Protein AF-A0A382EV15-F1 (afdb_monomer)

Solvent-accessible surface area (backbone atoms only — not comparable to full-atom values): 8169 Å² total; per-residue (Å²): 120,74,76,64,69,73,71,72,70,53,53,26,36,39,39,43,53,90,65,36,33,35,41,38,46,53,59,98,82,66,60,70,71,61,66,66,46,54,58,53,48,48,69,71,50,51,65,43,80,48,70,59,97,83,70,31,38,38,35,17,32,86,84,71,45,72,44,32,38,37,31,64,58,50,54,44,101,83,64,43,75,36,65,73,49,52,59,51,43,59,76,75,42,58,65,71,57,49,51,46,51,49,54,42,53,44,50,48,54,58,53,57,69,72,44,73,101,73,72,93,67,71,72,48,77,46,74,30,45,97,86,34,53,95,83,80,125

Mean predicted aligned error: 9.44 Å

Radius of gyration: 15.2 Å; Cα contacts (8 Å, |Δi|>4): 187; chains: 1; bounding box: 41×36×38 Å

pLDDT: mean 75.16, std 18.91, range [27.05, 96.06]

Structure (mmCIF, N/CA/C/O backbone):
data_AF-A0A382EV15-F1
#
_entry.id   AF-A0A382EV15-F1
#
loop_
_atom_site.group_PDB
_atom_site.id
_atom_site.type_symbol
_atom_site.label_atom_id
_atom_site.label_alt_id
_atom_site.label_comp_id
_atom_site.label_asym_id
_atom_site.label_entity_id
_atom_site.label_seq_id
_atom_site.pdbx_PDB_ins_code
_atom_site.Cartn_x
_atom_site.Cartn_y
_atom_site.Cartn_z
_atom_site.occupancy
_atom_site.B_iso_or_equiv
_atom_site.auth_seq_id
_atom_site.auth_comp_id
_atom_site.auth_asym_id
_atom_site.auth_atom_id
_atom_site.pdbx_PDB_model_num
ATOM 1 N N . MET A 1 1 ? -17.594 -11.710 25.366 1.00 41.47 1 MET A N 1
ATOM 2 C CA . MET A 1 1 ? -17.428 -12.295 24.019 1.00 41.47 1 MET A CA 1
ATOM 3 C C . MET A 1 1 ? -16.794 -11.282 23.067 1.00 41.47 1 MET A C 1
ATOM 5 O O . MET A 1 1 ? -15.960 -11.693 22.288 1.00 41.47 1 MET A O 1
ATOM 9 N N . GLU A 1 2 ? -17.044 -9.980 23.246 1.00 41.50 2 GLU A N 1
ATOM 10 C CA . GLU A 1 2 ? -16.408 -8.874 22.494 1.00 41.50 2 GLU A CA 1
ATOM 11 C C . GLU A 1 2 ? -14.883 -8.711 22.711 1.00 41.50 2 GLU A C 1
ATOM 13 O O . GLU A 1 2 ? -14.197 -8.160 21.864 1.00 41.50 2 GLU A O 1
ATOM 18 N N . GLN A 1 3 ? -14.308 -9.225 23.809 1.00 37.25 3 GLN A N 1
ATOM 19 C CA . GLN A 1 3 ? -12.852 -9.141 24.049 1.00 37.25 3 GLN A CA 1
ATOM 20 C C . GLN A 1 3 ? -12.012 -10.113 23.199 1.00 37.25 3 GLN A C 1
ATOM 22 O O . GLN A 1 3 ? -10.802 -9.940 23.124 1.00 37.25 3 GLN A O 1
ATOM 27 N N . MET A 1 4 ? -12.620 -11.133 22.575 1.00 27.05 4 MET A N 1
ATOM 28 C CA . MET A 1 4 ? -11.892 -12.046 21.675 1.00 27.05 4 MET A CA 1
ATOM 29 C C . MET A 1 4 ? -11.834 -11.527 20.230 1.00 27.05 4 MET A C 1
ATOM 31 O O . MET A 1 4 ? -10.884 -11.856 19.534 1.00 27.05 4 MET A O 1
ATOM 35 N N . GLU A 1 5 ? -12.770 -10.668 19.806 1.00 35.12 5 GLU A N 1
ATOM 36 C CA . GLU A 1 5 ? -12.716 -9.996 18.492 1.00 35.12 5 GLU A CA 1
ATOM 37 C C . GLU A 1 5 ? -11.625 -8.913 18.430 1.00 35.12 5 GLU A C 1
ATOM 39 O O . GLU A 1 5 ? -11.096 -8.629 17.362 1.00 35.12 5 GLU A O 1
ATOM 44 N N . GLN A 1 6 ? -11.210 -8.357 19.575 1.00 37.69 6 GLN A N 1
ATOM 45 C CA . GLN A 1 6 ? -10.119 -7.372 19.644 1.00 37.69 6 GLN A CA 1
ATOM 46 C C . GLN A 1 6 ? -8.709 -7.974 19.478 1.00 37.69 6 GLN A C 1
ATOM 48 O O . GLN A 1 6 ? -7.734 -7.231 19.445 1.00 37.69 6 GLN A O 1
ATOM 53 N N . MET A 1 7 ? -8.569 -9.302 19.373 1.00 35.09 7 MET A N 1
ATOM 54 C CA . MET A 1 7 ? -7.268 -9.983 19.249 1.00 35.09 7 MET A CA 1
ATOM 55 C C . MET A 1 7 ? -6.924 -10.455 17.823 1.00 35.09 7 MET A C 1
ATOM 57 O O . MET A 1 7 ? -5.886 -11.085 17.640 1.00 35.09 7 MET A O 1
ATOM 61 N N . GLU A 1 8 ? -7.742 -10.142 16.812 1.00 42.16 8 GLU A N 1
ATOM 62 C CA . GLU A 1 8 ? -7.496 -10.525 15.405 1.00 42.16 8 GLU A CA 1
ATOM 63 C C . GLU A 1 8 ? -6.844 -9.431 14.541 1.00 42.16 8 GLU A C 1
ATOM 65 O O . GLU A 1 8 ? -6.688 -9.605 13.333 1.00 42.16 8 GLU A O 1
ATOM 70 N N . GLN A 1 9 ? -6.422 -8.311 15.131 1.00 49.66 9 GLN A N 1
ATOM 71 C CA . GLN A 1 9 ? -5.724 -7.253 14.400 1.00 49.66 9 GLN A CA 1
ATOM 72 C C . GLN A 1 9 ? -4.220 -7.528 14.432 1.00 49.66 9 GLN A C 1
ATOM 74 O O . GLN A 1 9 ? -3.507 -7.125 15.350 1.00 49.66 9 GLN A O 1
ATOM 79 N N . GLY A 1 10 ? -3.740 -8.292 13.448 1.00 57.69 10 GLY A N 1
ATOM 80 C CA . GLY A 1 10 ? -2.304 -8.458 13.235 1.00 57.69 10 GLY A CA 1
ATOM 81 C C . GLY A 1 10 ? -1.616 -7.108 12.986 1.00 57.69 10 GLY A C 1
ATOM 82 O O . GLY A 1 10 ? -2.248 -6.129 12.602 1.00 57.69 10 GLY A O 1
ATOM 83 N N . MET A 1 11 ? -0.304 -7.054 13.195 1.00 64.62 11 MET A N 1
ATOM 84 C CA . MET A 1 11 ? 0.481 -5.847 12.927 1.00 64.62 11 MET A CA 1
ATOM 85 C C . MET A 1 11 ? 0.706 -5.684 11.417 1.00 64.62 11 MET A C 1
ATOM 87 O O . MET A 1 11 ? 1.140 -6.640 10.765 1.00 64.62 11 MET A O 1
ATOM 91 N N . ALA A 1 12 ? 0.434 -4.496 10.873 1.00 74.56 12 ALA A N 1
ATOM 92 C CA . ALA A 1 12 ? 0.859 -4.123 9.524 1.00 74.56 12 ALA A CA 1
ATOM 93 C C . ALA A 1 12 ? 2.367 -3.852 9.515 1.00 74.56 12 ALA A C 1
ATOM 95 O O . ALA A 1 12 ? 2.902 -3.375 10.511 1.00 74.56 12 ALA A O 1
ATOM 96 N N . GLU A 1 13 ? 3.054 -4.151 8.416 1.00 79.56 13 GLU A N 1
ATOM 97 C CA . GLU A 1 13 ? 4.506 -4.007 8.312 1.00 79.56 13 GLU A CA 1
ATOM 98 C C . GLU A 1 13 ? 4.884 -3.010 7.227 1.00 79.56 13 GLU A C 1
ATOM 100 O O . GLU A 1 13 ? 4.465 -3.156 6.084 1.00 79.56 13 GLU A O 1
ATOM 105 N N . ILE A 1 14 ? 5.685 -2.006 7.578 1.00 82.44 14 ILE A N 1
ATOM 106 C CA . ILE A 1 14 ? 6.271 -1.074 6.610 1.00 82.44 14 ILE A CA 1
ATOM 107 C C . ILE A 1 14 ? 7.704 -1.495 6.330 1.00 82.44 14 ILE A C 1
ATOM 109 O O . ILE A 1 14 ? 8.502 -1.566 7.261 1.00 82.44 14 ILE A O 1
ATOM 113 N N . PHE A 1 15 ? 8.021 -1.705 5.056 1.00 82.81 15 PHE A N 1
ATOM 114 C CA . PHE A 1 15 ? 9.371 -1.883 4.536 1.00 82.81 15 PHE A CA 1
ATOM 115 C C . PHE A 1 15 ? 9.738 -0.67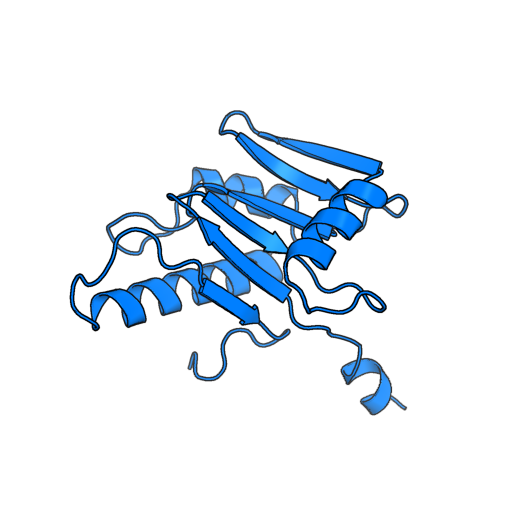6 3.682 1.00 82.81 15 PHE A C 1
ATOM 117 O O . PHE A 1 15 ? 8.952 -0.258 2.832 1.00 82.81 15 PHE A O 1
ATOM 124 N N . TYR A 1 16 ? 10.933 -0.136 3.878 1.00 80.38 16 TYR A N 1
ATOM 125 C CA . TYR A 1 16 ? 11.437 0.989 3.100 1.00 80.38 16 TYR A CA 1
ATOM 126 C C . TYR A 1 16 ? 12.752 0.612 2.419 1.00 80.38 16 TYR A C 1
ATOM 128 O O . TYR A 1 16 ? 13.663 0.098 3.068 1.00 80.38 16 TYR A O 1
ATOM 136 N N . ASP A 1 17 ? 12.842 0.861 1.115 1.00 76.75 17 ASP A N 1
ATOM 137 C CA . ASP A 1 17 ? 14.049 0.641 0.321 1.00 76.75 17 ASP A CA 1
ATOM 138 C C . ASP A 1 17 ? 14.155 1.694 -0.792 1.00 76.75 17 ASP A C 1
ATOM 140 O O . ASP A 1 17 ? 13.253 1.844 -1.616 1.00 76.75 17 ASP A O 1
ATOM 144 N N . ALA A 1 18 ? 15.258 2.447 -0.810 1.00 71.50 18 ALA A N 1
ATOM 145 C CA . ALA A 1 18 ? 15.608 3.412 -1.859 1.00 71.50 18 ALA A CA 1
ATOM 146 C C . ALA A 1 18 ? 14.488 4.400 -2.289 1.00 71.50 18 ALA A C 1
ATOM 148 O O . ALA A 1 18 ? 14.385 4.747 -3.467 1.00 71.50 18 ALA A O 1
ATOM 149 N N . GLY A 1 19 ? 13.657 4.880 -1.353 1.00 70.81 19 GLY A N 1
ATOM 150 C CA . GLY A 1 19 ? 12.547 5.806 -1.649 1.00 70.81 19 GLY A CA 1
ATOM 151 C C . GLY A 1 19 ? 11.250 5.130 -2.104 1.00 70.81 19 GLY A C 1
ATOM 152 O O . GLY A 1 19 ? 10.269 5.815 -2.400 1.00 70.81 19 GLY A O 1
ATOM 153 N N . CYS A 1 20 ? 11.239 3.797 -2.141 1.00 79.56 20 CYS A N 1
ATOM 154 C CA . CYS A 1 20 ? 10.058 2.974 -2.323 1.00 79.56 20 CYS A CA 1
ATOM 155 C C . CYS A 1 20 ? 9.637 2.391 -0.973 1.00 79.56 20 CYS A C 1
ATOM 157 O O . CYS A 1 20 ? 10.447 1.839 -0.227 1.00 79.56 20 CYS A O 1
ATOM 159 N N . LEU A 1 21 ? 8.348 2.485 -0.682 1.00 88.31 21 LEU A N 1
ATOM 160 C CA . LEU A 1 21 ? 7.740 1.942 0.517 1.00 88.31 21 LEU A CA 1
ATOM 161 C C . LEU A 1 21 ? 6.844 0.763 0.154 1.00 88.31 21 LEU A C 1
ATOM 163 O O . LEU A 1 21 ? 6.116 0.812 -0.836 1.00 88.31 21 LEU A O 1
ATOM 167 N N . PHE A 1 22 ? 6.870 -0.279 0.978 1.00 88.12 22 PHE A N 1
ATOM 168 C CA . PHE A 1 22 ? 5.928 -1.386 0.932 1.00 88.12 22 PHE A CA 1
ATOM 169 C C . PHE A 1 22 ? 5.221 -1.526 2.283 1.00 88.12 22 PHE A C 1
ATOM 171 O O . PHE A 1 22 ? 5.855 -1.857 3.280 1.00 88.12 22 PHE A O 1
ATOM 178 N N . LEU A 1 23 ? 3.911 -1.295 2.320 1.00 87.94 23 LEU A N 1
ATOM 179 C CA . LEU A 1 23 ? 3.061 -1.581 3.474 1.00 87.94 23 LEU A CA 1
ATOM 180 C C . LEU A 1 23 ? 2.398 -2.942 3.246 1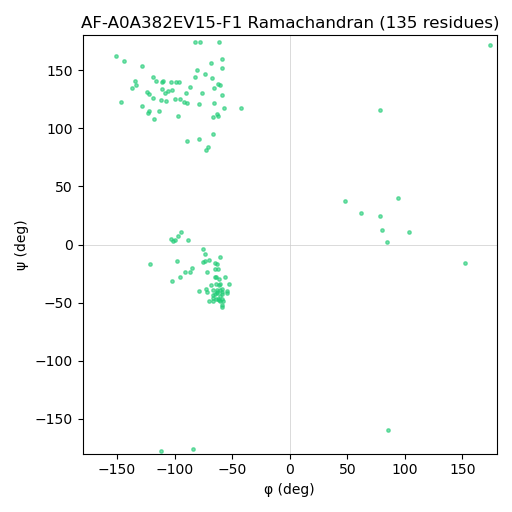.00 87.94 23 LEU A C 1
ATOM 182 O O . LEU A 1 23 ? 1.544 -3.084 2.374 1.00 87.94 23 LEU A O 1
ATOM 186 N N . ALA A 1 24 ? 2.784 -3.943 4.029 1.00 86.12 24 ALA A N 1
ATOM 187 C CA . ALA A 1 24 ? 2.146 -5.251 4.071 1.00 86.12 24 ALA A CA 1
ATOM 188 C C . ALA A 1 24 ? 1.069 -5.263 5.160 1.00 86.12 24 ALA A C 1
ATOM 190 O O . ALA A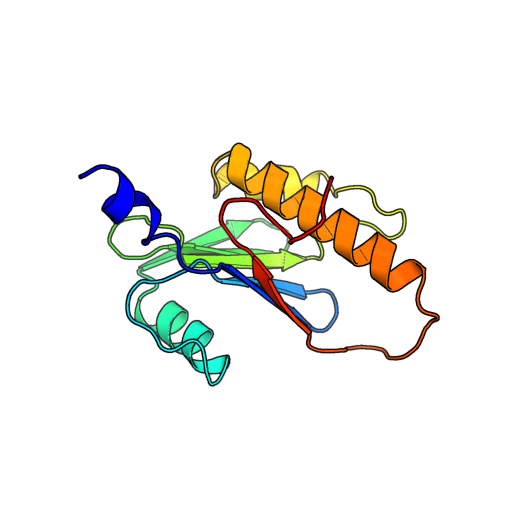 1 24 ? 1.360 -5.014 6.332 1.00 86.12 24 ALA A O 1
ATOM 191 N N . LEU A 1 25 ? -0.173 -5.568 4.792 1.00 83.00 25 LEU A N 1
ATOM 192 C CA . LEU A 1 25 ? -1.261 -5.686 5.754 1.00 83.00 25 LEU A CA 1
ATOM 193 C C . LEU A 1 25 ? -1.233 -7.056 6.445 1.00 83.00 25 LEU A C 1
ATOM 195 O O . LEU A 1 25 ? -0.749 -8.047 5.884 1.00 83.00 25 LEU A O 1
ATOM 199 N N . PRO A 1 26 ? -1.704 -7.127 7.701 1.00 73.19 26 PRO A N 1
ATOM 200 C CA . PRO A 1 26 ? -1.696 -8.362 8.460 1.00 73.19 26 PRO A CA 1
ATOM 201 C C . PRO A 1 26 ? -2.521 -9.447 7.776 1.00 73.19 26 PRO A C 1
ATOM 203 O O . PRO A 1 26 ? -3.643 -9.232 7.330 1.00 73.19 26 PRO A O 1
ATOM 206 N N . ASN A 1 27 ? -1.965 -10.653 7.778 1.00 68.94 27 ASN A N 1
ATOM 207 C CA . ASN A 1 27 ? -2.634 -11.851 7.302 1.00 68.94 27 ASN A CA 1
ATOM 208 C C . ASN A 1 27 ? -2.551 -12.931 8.384 1.00 68.94 27 ASN A C 1
ATOM 210 O O . ASN A 1 27 ? -1.445 -13.318 8.795 1.00 68.94 27 ASN A O 1
ATOM 214 N N . ASN A 1 28 ? -3.718 -13.377 8.857 1.00 63.72 28 ASN A N 1
ATOM 215 C CA . ASN A 1 28 ? -3.887 -14.315 9.965 1.00 63.72 28 ASN A CA 1
ATOM 216 C C . ASN A 1 28 ? -3.439 -15.722 9.537 1.00 63.72 28 ASN A C 1
ATOM 218 O O . ASN A 1 28 ? -4.242 -16.553 9.127 1.00 63.72 28 ASN A O 1
ATOM 222 N N . GLY A 1 29 ? -2.134 -15.995 9.616 1.00 64.25 29 GLY A N 1
ATOM 223 C CA . GLY A 1 29 ? -1.594 -17.340 9.382 1.00 64.25 29 GLY A CA 1
ATOM 224 C C . GLY A 1 29 ? -0.159 -17.403 8.867 1.00 64.25 29 GLY A C 1
ATOM 225 O O . GLY A 1 29 ? 0.464 -18.460 8.962 1.00 64.25 29 GLY A O 1
ATOM 226 N N . VAL A 1 30 ? 0.392 -16.297 8.360 1.00 66.25 30 VAL A N 1
ATOM 227 C CA . VAL A 1 30 ? 1.751 -16.278 7.796 1.00 66.25 30 VAL A CA 1
ATOM 228 C C . VAL A 1 30 ? 2.755 -15.817 8.851 1.00 66.25 30 VAL A C 1
ATOM 230 O O . VAL A 1 30 ? 2.585 -14.731 9.413 1.00 66.25 30 VAL A O 1
ATOM 233 N N . PRO A 1 31 ? 3.816 -16.600 9.126 1.00 65.19 31 PRO A N 1
ATOM 234 C CA . PRO A 1 31 ? 4.889 -16.173 10.008 1.00 65.19 31 PRO A CA 1
ATOM 235 C C . PRO A 1 31 ? 5.549 -14.895 9.495 1.00 65.19 31 PRO A C 1
ATOM 237 O O . PRO A 1 31 ? 6.009 -14.830 8.357 1.00 65.19 31 PRO A O 1
ATOM 240 N N . VAL A 1 32 ? 5.652 -13.917 10.387 1.00 64.00 32 VAL A N 1
ATOM 241 C CA . VAL A 1 32 ? 6.252 -12.602 10.135 1.00 64.00 32 VAL A CA 1
ATOM 242 C C . VAL A 1 32 ? 7.750 -12.686 9.803 1.00 64.00 32 VAL A C 1
ATOM 244 O O . VAL A 1 32 ? 8.292 -11.859 9.077 1.00 64.00 32 VAL A O 1
ATOM 247 N N . SER A 1 33 ? 8.433 -13.710 10.318 1.00 62.34 33 SER A N 1
ATOM 248 C CA . SER A 1 33 ? 9.863 -13.918 10.101 1.00 62.34 33 SER A CA 1
ATOM 249 C C . SER A 1 33 ? 10.134 -15.210 9.325 1.00 62.34 33 SER A C 1
ATOM 251 O O . SER A 1 33 ? 9.514 -16.238 9.625 1.00 62.34 33 SER A O 1
ATOM 253 N N . PRO A 1 34 ? 11.100 -15.194 8.389 1.00 76.00 34 PRO A N 1
ATOM 254 C CA . PRO A 1 34 ? 11.819 -14.009 7.895 1.00 76.00 34 PRO A CA 1
ATOM 255 C C . PRO A 1 34 ? 10.915 -13.075 7.073 1.00 76.00 34 PRO A C 1
ATOM 257 O O . PRO A 1 34 ? 9.933 -13.529 6.494 1.00 76.00 34 PRO A O 1
ATOM 260 N N . TYR A 1 35 ? 11.274 -11.787 6.990 1.00 70.69 35 TYR A N 1
ATOM 261 C CA . TYR A 1 35 ? 10.436 -10.749 6.366 1.00 70.69 35 TYR A CA 1
ATOM 262 C C . TYR A 1 35 ? 9.977 -11.101 4.939 1.00 70.69 35 TYR A C 1
ATOM 264 O O . TYR A 1 35 ? 8.856 -10.791 4.542 1.00 70.69 35 TYR A O 1
ATOM 272 N N . TRP A 1 36 ? 10.815 -11.810 4.170 1.00 80.00 36 TRP A N 1
ATOM 273 C CA . TRP A 1 36 ? 10.509 -12.208 2.795 1.00 80.00 36 TRP A CA 1
ATOM 274 C C . TRP A 1 36 ? 9.306 -13.158 2.686 1.00 80.00 36 TRP A C 1
ATOM 276 O O . TRP A 1 36 ? 8.725 -13.263 1.608 1.00 80.00 36 TRP A O 1
ATOM 286 N N . ASN A 1 37 ? 8.877 -13.804 3.778 1.00 82.44 37 ASN A N 1
ATOM 287 C CA . ASN A 1 37 ? 7.658 -14.616 3.797 1.00 82.44 37 ASN A CA 1
ATOM 288 C C . ASN A 1 37 ? 6.420 -13.798 3.423 1.00 82.44 37 ASN A C 1
ATOM 290 O O . ASN A 1 37 ? 5.562 -14.308 2.708 1.00 82.44 37 ASN A O 1
ATOM 294 N N . ARG A 1 38 ? 6.331 -12.538 3.8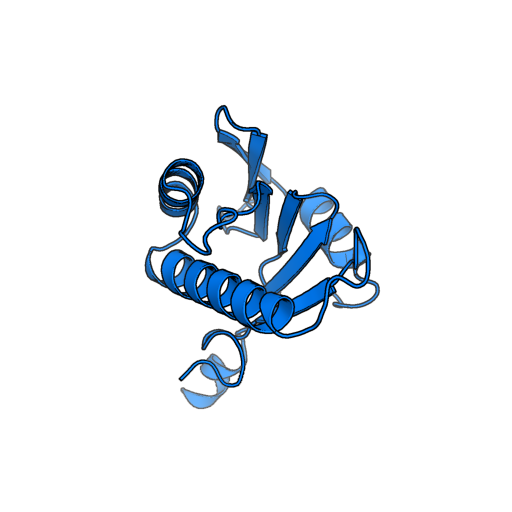74 1.00 81.12 38 ARG A N 1
ATOM 295 C CA . ARG A 1 38 ? 5.208 -11.648 3.546 1.00 81.12 38 ARG A CA 1
ATOM 296 C C . ARG A 1 38 ? 5.123 -11.393 2.049 1.00 81.12 38 ARG A C 1
ATOM 298 O O . ARG A 1 38 ? 4.067 -11.559 1.454 1.00 81.12 38 ARG A O 1
ATOM 305 N N . PHE A 1 39 ? 6.256 -11.076 1.432 1.00 85.25 39 PHE A N 1
ATOM 306 C CA . PHE A 1 39 ? 6.340 -10.839 -0.007 1.00 85.25 39 PHE A CA 1
ATOM 307 C C . PHE A 1 39 ? 5.991 -12.093 -0.817 1.00 85.25 39 PHE A C 1
ATOM 309 O O . PHE A 1 39 ? 5.269 -12.005 -1.807 1.00 85.25 39 PHE A O 1
ATOM 316 N N . MET A 1 40 ? 6.461 -13.266 -0.378 1.00 87.75 40 MET A N 1
ATOM 317 C CA . MET A 1 40 ? 6.130 -14.540 -1.025 1.00 87.75 40 MET A CA 1
ATOM 318 C C . MET A 1 40 ? 4.647 -14.892 -0.889 1.00 87.75 40 MET A C 1
ATOM 320 O O . MET A 1 40 ? 4.058 -15.390 -1.843 1.00 87.75 40 MET A O 1
ATOM 324 N N . ASP A 1 41 ? 4.037 -14.623 0.266 1.00 86.81 41 ASP A N 1
ATOM 325 C CA . ASP A 1 41 ? 2.608 -14.845 0.489 1.00 86.81 41 ASP A CA 1
ATOM 326 C C . ASP A 1 41 ? 1.740 -13.919 -0.372 1.00 86.81 41 ASP A C 1
ATOM 328 O O . ASP A 1 41 ? 0.842 -14.400 -1.062 1.00 86.81 41 ASP A O 1
ATOM 332 N N . ILE A 1 42 ? 2.064 -12.622 -0.419 1.00 89.56 42 ILE A N 1
ATOM 333 C CA . ILE A 1 42 ? 1.391 -11.661 -1.304 1.00 89.56 42 ILE A CA 1
ATOM 334 C C . ILE A 1 42 ? 1.531 -12.110 -2.759 1.00 89.56 42 ILE A C 1
ATOM 336 O O . ILE A 1 42 ? 0.534 -12.225 -3.463 1.00 89.56 42 ILE A O 1
ATOM 340 N N . GLY A 1 43 ? 2.742 -12.454 -3.204 1.00 89.56 43 GLY A N 1
ATOM 341 C CA . GLY A 1 43 ? 2.965 -12.948 -4.564 1.00 89.56 43 GLY A CA 1
ATOM 342 C C . GLY A 1 43 ? 2.229 -14.256 -4.881 1.00 89.56 43 GLY A C 1
ATOM 343 O O . GLY A 1 43 ? 1.871 -14.488 -6.032 1.00 89.56 43 GLY A O 1
ATOM 344 N N . HIS A 1 44 ? 1.990 -15.110 -3.882 1.00 90.56 44 HIS A N 1
ATOM 345 C CA . HIS A 1 44 ? 1.271 -16.372 -4.052 1.00 90.56 44 HIS A CA 1
ATOM 346 C C . HIS A 1 44 ? -0.251 -16.195 -4.121 1.00 90.56 44 HIS A C 1
ATOM 348 O O . HIS A 1 44 ? -0.898 -16.892 -4.901 1.00 90.56 44 HIS A O 1
ATOM 354 N N . ARG A 1 45 ? -0.810 -15.303 -3.295 1.00 90.31 45 ARG A N 1
ATOM 355 C CA . ARG A 1 45 ? -2.259 -15.117 -3.119 1.00 90.31 45 ARG A CA 1
ATOM 356 C C . ARG A 1 45 ? -2.858 -13.969 -3.928 1.00 90.31 45 ARG A C 1
ATOM 358 O O . ARG A 1 45 ? -4.079 -13.895 -4.019 1.00 90.31 45 ARG A O 1
ATOM 365 N N . CYS A 1 46 ? -2.035 -13.071 -4.469 1.00 94.00 46 CYS A N 1
ATOM 366 C CA . CYS A 1 46 ? -2.506 -11.930 -5.247 1.00 94.00 46 CYS A CA 1
ATOM 367 C C . CYS A 1 46 ? -3.353 -12.408 -6.433 1.00 94.00 46 CYS A C 1
ATOM 369 O O . CYS A 1 46 ? -2.854 -13.080 -7.338 1.00 94.00 46 CYS A O 1
ATOM 371 N N . ALA A 1 47 ? -4.622 -12.017 -6.429 1.00 95.44 47 ALA A N 1
ATOM 372 C CA . ALA A 1 47 ? -5.576 -12.297 -7.490 1.00 95.44 47 ALA A CA 1
ATOM 373 C C . ALA A 1 47 ? -5.791 -11.073 -8.392 1.00 95.44 47 ALA A C 1
ATOM 375 O O . ALA A 1 47 ? -6.001 -11.236 -9.595 1.00 95.44 47 ALA A O 1
ATOM 376 N N . ASP A 1 48 ? -5.688 -9.863 -7.830 1.00 96.06 48 ASP A N 1
ATOM 377 C CA . ASP A 1 48 ? -5.824 -8.597 -8.555 1.00 96.06 48 ASP A CA 1
ATOM 378 C C . ASP A 1 48 ? -4.715 -7.601 -8.175 1.00 96.06 48 ASP A C 1
ATOM 380 O O . ASP A 1 48 ? -4.310 -7.489 -7.015 1.00 96.06 48 ASP A O 1
ATOM 384 N N . LEU A 1 49 ? -4.224 -6.875 -9.180 1.00 94.94 49 LEU A N 1
ATOM 385 C CA . LEU A 1 49 ? -3.171 -5.871 -9.055 1.00 94.94 49 LEU A CA 1
ATOM 386 C C . LEU A 1 49 ? -3.693 -4.540 -9.591 1.00 94.94 49 LEU A C 1
ATOM 388 O O . LEU A 1 49 ? -3.896 -4.381 -10.797 1.00 94.94 49 LEU A O 1
ATOM 392 N N . ARG A 1 50 ? -3.845 -3.557 -8.704 1.00 94.50 50 ARG A N 1
ATOM 393 C CA . ARG A 1 50 ? -4.278 -2.200 -9.065 1.00 94.50 50 ARG A CA 1
ATOM 394 C C . ARG A 1 50 ? -3.085 -1.262 -9.066 1.00 94.50 50 ARG A C 1
ATOM 396 O O . ARG A 1 50 ? -2.226 -1.355 -8.196 1.00 94.50 50 ARG A O 1
ATOM 403 N N . THR A 1 51 ? -3.021 -0.360 -10.039 1.00 94.12 51 THR A N 1
ATOM 404 C CA . THR A 1 51 ? -1.875 0.539 -10.222 1.00 94.12 51 THR A CA 1
ATOM 405 C C . THR A 1 51 ? -2.309 1.919 -10.705 1.00 94.12 51 THR A C 1
ATOM 407 O O . THR A 1 51 ? -3.400 2.062 -11.262 1.00 94.12 51 THR A O 1
ATOM 410 N N . ASP A 1 52 ? -1.466 2.924 -10.482 1.00 89.25 52 ASP A N 1
ATOM 411 C CA . ASP A 1 52 ? -1.604 4.266 -11.047 1.00 89.25 52 ASP A CA 1
ATOM 412 C C . ASP A 1 52 ? -0.498 4.575 -12.073 1.00 89.25 52 ASP A C 1
ATOM 414 O O . ASP A 1 52 ? 0.357 3.749 -12.388 1.00 89.25 52 ASP A O 1
ATOM 418 N N . GLU A 1 53 ? -0.503 5.792 -12.617 1.00 86.00 53 GLU A N 1
ATOM 419 C CA . GLU A 1 53 ? 0.508 6.235 -13.587 1.00 86.00 53 GLU A CA 1
ATOM 420 C C . GLU A 1 53 ? 1.883 6.532 -12.953 1.00 86.00 53 GLU A C 1
ATOM 422 O O . GLU A 1 53 ? 2.854 6.747 -13.678 1.00 86.00 53 GLU A O 1
ATOM 427 N N . ASN A 1 54 ? 1.987 6.527 -11.618 1.00 83.50 54 ASN A N 1
ATOM 428 C CA . ASN A 1 54 ? 3.200 6.872 -10.871 1.00 83.50 54 ASN A CA 1
ATOM 429 C C . ASN A 1 54 ? 3.985 5.638 -10.401 1.00 83.50 54 ASN A C 1
ATOM 431 O O . ASN A 1 54 ? 4.999 5.777 -9.721 1.00 83.50 54 ASN A O 1
ATOM 435 N N . GLY A 1 55 ? 3.546 4.433 -10.776 1.00 84.75 55 GLY A N 1
ATOM 436 C CA . GLY A 1 55 ? 4.196 3.191 -10.365 1.00 84.75 55 GLY A CA 1
ATOM 437 C C . GLY A 1 55 ? 3.853 2.771 -8.937 1.00 84.75 55 GLY A C 1
ATOM 438 O O . GLY A 1 55 ? 4.631 2.037 -8.328 1.00 84.75 55 GLY A O 1
ATOM 439 N N . ASN A 1 56 ? 2.706 3.211 -8.413 1.00 92.06 56 ASN A N 1
ATOM 440 C CA . ASN A 1 56 ? 2.139 2.673 -7.184 1.00 92.06 56 ASN A CA 1
ATOM 441 C C . ASN A 1 56 ? 1.359 1.388 -7.500 1.00 92.06 56 ASN A C 1
ATOM 443 O O . ASN A 1 56 ? 0.722 1.276 -8.552 1.00 92.06 56 ASN A O 1
ATOM 447 N N . TYR A 1 57 ? 1.400 0.415 -6.594 1.00 94.19 57 TYR A N 1
ATOM 448 C CA . TYR A 1 57 ? 0.763 -0.892 -6.742 1.00 94.19 57 TYR A CA 1
ATOM 449 C C . TYR A 1 57 ? 0.006 -1.272 -5.473 1.00 94.19 57 TYR A C 1
ATOM 451 O O . TYR A 1 57 ? 0.515 -1.111 -4.369 1.00 94.19 57 TYR A O 1
ATOM 459 N N . ALA A 1 58 ? -1.195 -1.813 -5.628 1.00 95.06 58 ALA A N 1
ATOM 460 C CA . 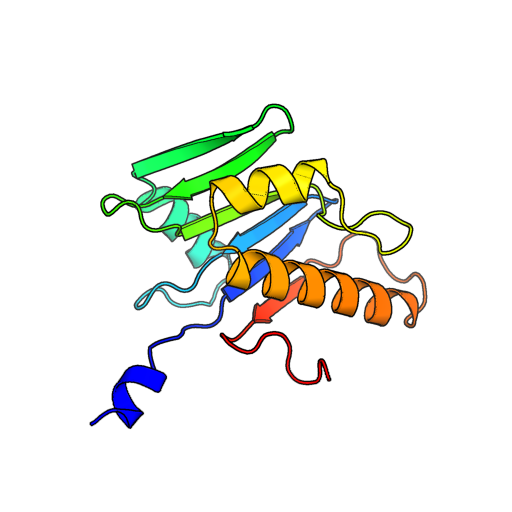ALA A 1 58 ? -2.000 -2.376 -4.554 1.00 95.06 58 ALA A CA 1
ATOM 461 C C . ALA A 1 58 ? -2.361 -3.821 -4.902 1.00 95.06 58 ALA A C 1
ATOM 463 O O . ALA A 1 58 ? -2.798 -4.104 -6.021 1.00 95.06 58 ALA A O 1
ATOM 464 N N . PHE A 1 59 ? -2.149 -4.722 -3.947 1.00 94.94 59 PHE A N 1
ATOM 465 C CA . PHE A 1 59 ? -2.289 -6.165 -4.123 1.00 94.94 59 PHE A CA 1
ATOM 466 C C . PHE A 1 59 ? -3.539 -6.642 -3.391 1.00 94.94 59 PHE A C 1
ATOM 468 O O . PHE A 1 59 ? -3.644 -6.432 -2.183 1.00 94.94 59 PHE A O 1
ATOM 475 N N . PHE A 1 60 ? -4.457 -7.291 -4.101 1.00 93.31 60 PHE A N 1
ATOM 476 C CA . PHE A 1 60 ? -5.712 -7.806 -3.551 1.00 93.31 60 PHE A CA 1
ATOM 477 C C . PHE A 1 60 ? -5.782 -9.326 -3.711 1.00 93.31 60 PHE A C 1
ATOM 479 O O . PHE A 1 60 ? -5.298 -9.872 -4.709 1.00 93.31 60 PHE A O 1
ATOM 486 N N . ASP A 1 61 ? -6.366 -10.015 -2.732 1.00 92.69 61 ASP A N 1
ATOM 487 C CA . ASP A 1 61 ? -6.631 -11.453 -2.830 1.00 92.69 61 ASP A CA 1
ATOM 488 C C . ASP A 1 61 ? -7.949 -11.767 -3.563 1.00 92.69 61 ASP A C 1
ATOM 490 O O . ASP A 1 61 ? -8.608 -10.885 -4.115 1.00 92.69 61 ASP A O 1
ATOM 494 N N . GLU A 1 62 ? -8.308 -13.053 -3.632 1.00 93.94 62 GLU A N 1
ATOM 495 C CA . GLU A 1 62 ? -9.506 -13.530 -4.339 1.00 93.94 62 GLU A CA 1
ATOM 496 C C . GLU A 1 62 ? -10.825 -12.989 -3.754 1.00 93.94 62 GLU A C 1
ATOM 498 O O . GLU A 1 62 ? -11.831 -12.964 -4.466 1.00 93.94 62 GLU A O 1
ATOM 503 N N . ASP A 1 63 ? -10.818 -12.534 -2.495 1.00 92.50 63 ASP A N 1
ATOM 504 C CA . ASP A 1 63 ? -11.976 -11.975 -1.790 1.00 92.50 63 ASP A CA 1
ATOM 505 C C . ASP A 1 63 ? -12.034 -10.433 -1.878 1.00 92.50 63 ASP A C 1
ATOM 507 O O . ASP A 1 63 ? -12.843 -9.802 -1.196 1.00 92.50 63 ASP A O 1
ATOM 511 N N . ASP A 1 64 ? -11.202 -9.821 -2.732 1.00 89.62 64 ASP A N 1
ATOM 512 C CA . ASP A 1 64 ? -11.038 -8.366 -2.873 1.00 89.62 64 ASP A CA 1
ATOM 513 C C . ASP A 1 64 ? -10.526 -7.677 -1.592 1.00 89.62 64 ASP A C 1
ATOM 515 O O . ASP A 1 64 ? -10.771 -6.491 -1.353 1.00 89.62 64 ASP A O 1
ATOM 519 N N . LEU A 1 65 ? -9.791 -8.409 -0.747 1.00 89.94 65 LEU A N 1
ATOM 520 C CA . LEU A 1 65 ? -9.161 -7.848 0.445 1.00 89.94 65 LEU A CA 1
ATOM 521 C C . LEU A 1 65 ? -7.759 -7.337 0.116 1.00 89.94 65 LEU A C 1
ATOM 523 O O . LEU A 1 65 ? -6.936 -8.045 -0.471 1.00 89.94 65 LEU A O 1
ATOM 527 N N . LEU A 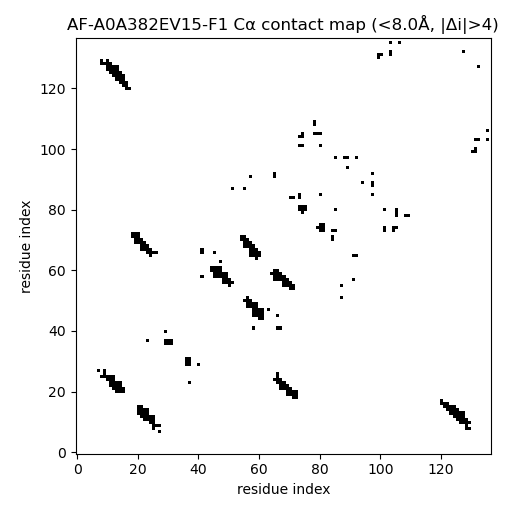1 66 ? -7.468 -6.100 0.532 1.00 89.94 66 LEU A N 1
ATOM 528 C CA . LEU A 1 66 ? -6.149 -5.500 0.359 1.00 89.94 66 LEU A CA 1
ATOM 529 C C . LEU A 1 66 ? -5.114 -6.258 1.202 1.00 89.94 6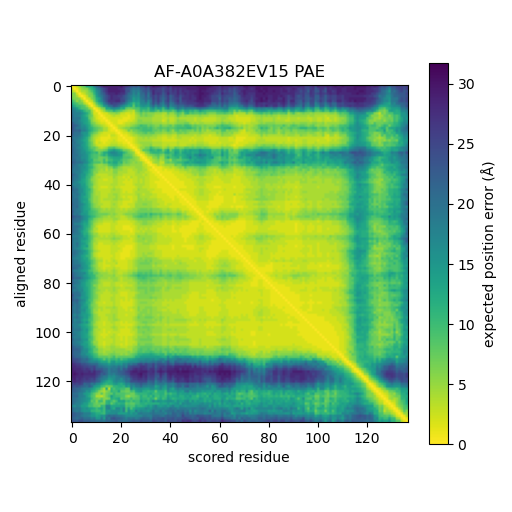6 LEU A C 1
ATOM 531 O O . LEU A 1 66 ? -5.214 -6.336 2.424 1.00 89.94 66 LEU A O 1
ATOM 535 N N . MET A 1 67 ? -4.086 -6.778 0.540 1.00 90.25 67 MET A N 1
ATOM 536 C CA . MET A 1 67 ? -2.970 -7.485 1.167 1.00 90.25 67 MET A CA 1
ATOM 537 C C . MET A 1 67 ? -1.768 -6.576 1.426 1.00 90.25 67 MET A C 1
ATOM 539 O O . MET A 1 67 ? -0.974 -6.819 2.335 1.00 90.25 67 MET A O 1
ATOM 543 N N . GLY A 1 68 ? -1.602 -5.536 0.616 1.00 90.25 68 GLY A N 1
ATOM 544 C CA . GLY A 1 68 ? -0.509 -4.592 0.765 1.00 90.25 68 GLY A CA 1
ATOM 545 C C . GLY A 1 68 ? -0.444 -3.583 -0.365 1.00 90.25 68 GLY A C 1
ATOM 546 O O . GLY A 1 68 ? -1.145 -3.696 -1.373 1.00 90.25 68 GLY A O 1
ATOM 547 N N . VAL A 1 69 ? 0.419 -2.595 -0.184 1.00 92.94 69 VAL A N 1
ATOM 548 C CA . VAL A 1 69 ? 0.639 -1.502 -1.125 1.00 92.94 69 VAL A CA 1
ATOM 549 C C . VAL A 1 69 ? 2.128 -1.220 -1.270 1.00 92.94 69 VAL A C 1
ATOM 551 O O . VAL A 1 69 ? 2.849 -1.135 -0.281 1.00 92.94 69 VAL A O 1
ATOM 554 N N . GLN A 1 70 ? 2.580 -1.053 -2.508 1.00 92.00 70 GLN A N 1
ATOM 555 C CA . GLN A 1 70 ? 3.895 -0.534 -2.856 1.00 92.00 70 GLN A CA 1
ATOM 556 C C . GLN A 1 70 ? 3.724 0.868 -3.437 1.00 92.00 70 GLN A C 1
ATOM 558 O O . GLN A 1 70 ? 2.913 1.056 -4.341 1.00 92.00 70 GLN A O 1
ATOM 563 N N . MET A 1 71 ? 4.483 1.844 -2.955 1.00 91.31 71 MET A N 1
ATOM 564 C CA . MET A 1 71 ? 4.352 3.230 -3.397 1.00 91.31 71 MET A CA 1
ATOM 565 C C . MET A 1 71 ? 5.665 4.004 -3.307 1.00 91.31 71 MET A C 1
ATOM 567 O O . MET A 1 71 ? 6.582 3.610 -2.584 1.00 91.31 71 MET A O 1
ATOM 571 N N . GLU A 1 72 ? 5.740 5.131 -4.013 1.00 89.31 72 GLU A N 1
ATOM 572 C CA . GLU A 1 72 ? 6.724 6.172 -3.692 1.00 89.31 72 GLU A CA 1
ATOM 573 C C . GLU A 1 72 ? 6.510 6.663 -2.251 1.00 89.31 72 GLU A C 1
ATOM 575 O O . GLU A 1 72 ? 5.380 6.660 -1.764 1.00 89.31 72 GLU A O 1
ATOM 580 N N . ASP A 1 73 ? 7.572 7.132 -1.586 1.00 87.94 73 ASP A N 1
ATOM 581 C CA . ASP A 1 73 ? 7.473 7.781 -0.275 1.00 87.94 73 ASP A CA 1
ATOM 582 C C . ASP A 1 73 ? 6.273 8.756 -0.218 1.00 87.94 73 ASP A C 1
ATOM 584 O O . ASP A 1 73 ? 6.235 9.727 -0.993 1.00 87.94 73 ASP A O 1
ATOM 588 N N . PRO A 1 74 ? 5.281 8.505 0.660 1.00 89.00 74 PRO A N 1
ATOM 589 C CA . PRO A 1 74 ? 4.077 9.319 0.745 1.00 89.00 74 PRO A CA 1
ATOM 590 C C . PRO A 1 74 ? 4.338 10.710 1.325 1.00 89.00 74 PRO A C 1
ATOM 592 O O . PRO A 1 74 ? 3.465 11.574 1.211 1.00 89.00 74 PRO A O 1
ATOM 595 N N . ILE A 1 75 ? 5.503 10.949 1.935 1.00 90.12 75 ILE A N 1
ATOM 596 C CA . ILE A 1 75 ? 5.864 12.228 2.537 1.00 90.12 75 ILE A CA 1
ATOM 597 C C . ILE A 1 75 ? 6.970 12.904 1.718 1.00 90.12 75 ILE A C 1
ATOM 599 O O . ILE A 1 75 ? 7.873 12.280 1.163 1.00 90.12 75 ILE A O 1
ATOM 603 N N . ASP A 1 76 ? 6.877 14.221 1.561 1.00 88.44 76 ASP A N 1
ATOM 604 C CA . ASP A 1 76 ? 7.900 15.004 0.887 1.00 88.44 76 ASP A CA 1
ATOM 605 C C . ASP A 1 76 ? 9.077 15.360 1.815 1.00 88.44 76 ASP A C 1
ATOM 607 O O . ASP A 1 76 ? 9.075 15.161 3.032 1.00 88.44 76 ASP A O 1
ATOM 611 N N . LYS A 1 77 ? 10.113 15.970 1.235 1.00 83.75 77 LYS A N 1
ATOM 612 C CA . LYS A 1 77 ? 11.299 16.445 1.971 1.00 83.75 77 LYS A CA 1
ATOM 613 C C . LYS A 1 77 ? 11.004 17.501 3.050 1.00 83.75 77 LYS A C 1
ATOM 615 O O . LYS A 1 77 ? 11.909 17.874 3.791 1.00 83.75 77 LYS A O 1
ATOM 620 N N . HIS A 1 78 ? 9.794 18.053 3.082 1.00 84.31 78 HIS A N 1
ATOM 621 C CA . HIS A 1 78 ? 9.341 19.040 4.056 1.00 84.31 78 HIS A CA 1
ATOM 622 C C . HIS A 1 78 ? 8.455 18.419 5.146 1.00 84.31 78 HIS A C 1
ATOM 624 O O . HIS A 1 78 ? 7.969 19.155 6.005 1.00 84.31 78 HIS A O 1
ATOM 630 N N . GLY A 1 79 ? 8.246 17.099 5.134 1.00 84.31 79 GLY A N 1
ATOM 631 C CA . GLY A 1 79 ? 7.371 16.414 6.086 1.00 84.31 79 GLY A CA 1
ATOM 632 C C . GLY A 1 79 ? 5.883 16.517 5.741 1.00 84.31 79 GLY A C 1
ATOM 633 O O . GLY A 1 79 ? 5.035 16.222 6.585 1.00 84.31 79 GLY A O 1
ATOM 634 N N . SER A 1 80 ? 5.545 16.974 4.531 1.00 89.31 80 SER A N 1
ATOM 635 C CA . SER A 1 80 ? 4.162 17.143 4.079 1.00 89.31 80 SER A CA 1
ATOM 636 C C . SER A 1 80 ? 3.716 15.960 3.213 1.00 89.31 80 SER A C 1
ATOM 638 O O . SER A 1 80 ? 4.494 15.504 2.375 1.00 89.31 80 SER A O 1
ATOM 640 N N . PRO A 1 81 ? 2.475 15.463 3.358 1.00 90.81 81 PRO A N 1
ATOM 641 C CA . PRO A 1 81 ? 1.967 14.389 2.513 1.00 90.81 81 PRO A CA 1
ATOM 642 C C . PRO A 1 81 ? 1.900 14.810 1.041 1.00 90.81 81 PRO A C 1
ATOM 644 O O . PRO A 1 81 ? 1.453 15.914 0.716 1.00 90.81 81 PRO A O 1
ATOM 647 N N . LYS A 1 82 ? 2.303 13.919 0.135 1.00 91.06 82 LYS A N 1
ATOM 648 C CA . LYS A 1 82 ? 2.189 14.131 -1.310 1.00 91.06 82 LYS A CA 1
ATOM 649 C C . LYS A 1 82 ? 0.754 13.865 -1.762 1.00 91.06 82 LYS A C 1
ATOM 651 O O . LYS A 1 82 ? 0.256 12.748 -1.644 1.00 91.06 82 LYS A O 1
ATOM 656 N N . GLU A 1 83 ? 0.105 14.871 -2.349 1.00 89.69 83 GLU A N 1
ATOM 657 C CA . GLU A 1 83 ? -1.298 14.763 -2.784 1.00 89.69 83 GLU A CA 1
ATOM 658 C C . GLU A 1 83 ? -1.521 13.658 -3.829 1.00 89.69 83 GLU A C 1
ATOM 660 O O . GLU A 1 83 ? -2.556 12.999 -3.812 1.00 89.69 83 GLU A O 1
ATOM 665 N N . SER A 1 84 ? -0.547 13.410 -4.713 1.00 87.62 84 SER A N 1
ATOM 666 C CA . SER A 1 84 ? -0.620 12.321 -5.697 1.00 87.62 84 SER A CA 1
ATOM 667 C C . SER A 1 84 ? -0.735 10.949 -5.029 1.00 87.62 84 SER A C 1
ATOM 669 O O . SER A 1 84 ? -1.582 10.148 -5.418 1.00 87.62 84 SER A O 1
ATOM 671 N N . VAL A 1 85 ? 0.068 10.707 -3.989 1.00 89.25 85 VAL A N 1
ATOM 672 C CA . VAL A 1 85 ? 0.058 9.449 -3.231 1.00 89.25 85 VAL A CA 1
ATOM 673 C C . VAL A 1 85 ? -1.201 9.354 -2.369 1.00 89.25 85 VAL A C 1
ATOM 675 O O . VAL A 1 85 ? -1.846 8.312 -2.352 1.00 89.25 85 VAL A O 1
ATOM 678 N N . LEU A 1 86 ? -1.624 10.448 -1.725 1.00 91.44 86 LEU A N 1
ATOM 679 C CA . LEU A 1 86 ? -2.878 10.490 -0.961 1.00 91.44 86 LEU A CA 1
ATOM 680 C C . LEU A 1 86 ? -4.101 10.174 -1.820 1.00 91.44 86 LEU A C 1
ATOM 682 O O . LEU A 1 86 ? -4.968 9.402 -1.411 1.00 91.44 86 LEU A O 1
ATOM 686 N N . HIS A 1 87 ? -4.191 10.791 -2.999 1.00 91.56 87 HIS A N 1
ATOM 687 C CA . HIS A 1 87 ? -5.294 10.554 -3.918 1.00 91.56 87 HIS A CA 1
ATOM 688 C C . HIS A 1 87 ? -5.370 9.080 -4.311 1.00 91.56 87 HIS A C 1
ATOM 690 O O . HIS A 1 87 ? -6.459 8.514 -4.327 1.00 91.56 87 HIS A O 1
ATOM 696 N N . TRP A 1 88 ? -4.219 8.463 -4.579 1.00 92.25 88 TRP A N 1
ATOM 697 C CA . TRP A 1 88 ? -4.131 7.046 -4.894 1.00 92.25 88 TRP A CA 1
ATOM 698 C C . TRP A 1 88 ? -4.508 6.153 -3.705 1.00 92.25 88 TRP A C 1
ATOM 700 O O . TRP A 1 88 ? -5.358 5.279 -3.854 1.00 92.25 88 TRP A O 1
ATOM 710 N N . LEU A 1 89 ? -3.957 6.405 -2.514 1.00 92.44 89 LEU A N 1
ATOM 711 C CA . LEU A 1 89 ? -4.248 5.624 -1.307 1.00 92.44 89 LEU A CA 1
ATOM 712 C C . LEU A 1 89 ? -5.750 5.567 -1.011 1.00 92.44 89 LEU A C 1
ATOM 714 O O . LEU A 1 89 ? -6.283 4.500 -0.730 1.00 92.44 89 LEU A O 1
ATOM 718 N N . ARG A 1 90 ? -6.460 6.688 -1.172 1.00 93.44 90 ARG A N 1
ATOM 719 C CA . ARG A 1 90 ? -7.920 6.771 -0.989 1.00 93.44 90 ARG A CA 1
ATOM 720 C C . ARG A 1 90 ? -8.741 5.950 -1.985 1.00 93.44 90 ARG A C 1
ATOM 722 O O . ARG A 1 90 ? -9.932 5.755 -1.768 1.00 93.44 90 ARG A O 1
ATOM 729 N N . GLN A 1 91 ? -8.150 5.508 -3.094 1.00 92.94 91 GLN A N 1
ATOM 730 C CA . GLN A 1 91 ? -8.820 4.628 -4.058 1.00 92.94 91 GLN A CA 1
ATOM 731 C C . GLN A 1 91 ? -8.719 3.150 -3.668 1.00 92.94 91 GLN A C 1
ATOM 733 O O . GLN A 1 91 ? -9.493 2.340 -4.175 1.00 92.94 91 GLN A O 1
ATOM 738 N N . VAL A 1 92 ? -7.755 2.792 -2.815 1.00 92.38 92 VAL A N 1
ATOM 739 C CA . VAL A 1 92 ? -7.418 1.396 -2.494 1.00 92.38 92 VAL A CA 1
ATOM 740 C C . VAL A 1 92 ? -7.546 1.061 -1.008 1.00 92.38 92 VAL A C 1
ATOM 742 O O . VAL A 1 92 ? -7.614 -0.114 -0.668 1.00 92.38 92 VAL A O 1
ATOM 745 N N . MET A 1 93 ? -7.605 2.068 -0.136 1.00 90.31 93 MET A N 1
ATOM 746 C CA . MET A 1 93 ? -7.718 1.940 1.317 1.00 90.31 93 MET A CA 1
ATOM 747 C C . MET A 1 93 ? -8.881 2.774 1.855 1.00 90.31 93 MET A C 1
ATOM 749 O O . MET A 1 93 ? -9.243 3.810 1.294 1.00 90.31 93 MET A O 1
ATOM 753 N N . GLU A 1 94 ? -9.419 2.354 2.998 1.00 87.00 94 GLU A N 1
ATOM 754 C CA . GLU A 1 94 ? -10.401 3.136 3.749 1.00 87.00 94 GLU A CA 1
ATOM 755 C C . GLU A 1 94 ? -9.761 4.410 4.327 1.00 87.00 94 GLU A C 1
ATOM 757 O O . GLU A 1 94 ? -8.626 4.379 4.806 1.00 87.00 94 GLU A O 1
ATOM 762 N N . GLU A 1 95 ? -10.499 5.529 4.365 1.00 87.38 95 GLU A N 1
ATOM 763 C CA . GLU A 1 95 ? -9.949 6.845 4.758 1.00 87.38 95 GLU A CA 1
ATOM 764 C C . GLU A 1 95 ? -9.252 6.813 6.129 1.00 87.38 95 GLU A C 1
ATOM 766 O O . GLU A 1 95 ? -8.182 7.392 6.293 1.00 87.38 95 GLU A O 1
ATOM 771 N N . HIS A 1 96 ? -9.811 6.100 7.112 1.00 83.44 96 HIS A N 1
ATOM 772 C CA . HIS A 1 96 ? -9.210 6.002 8.446 1.00 83.44 96 HIS A CA 1
ATOM 773 C C . HIS A 1 96 ? -7.840 5.300 8.432 1.00 83.44 96 HIS A C 1
ATOM 775 O O . HIS A 1 96 ? -6.952 5.676 9.194 1.00 83.44 96 HIS A O 1
ATOM 781 N N . GLN A 1 97 ? -7.648 4.315 7.548 1.00 83.44 97 GLN A N 1
ATOM 782 C CA . GLN A 1 97 ? -6.367 3.628 7.379 1.00 83.44 97 GLN A CA 1
ATOM 783 C C . GLN A 1 97 ? -5.357 4.537 6.681 1.00 83.44 97 GLN A C 1
ATOM 785 O O . GLN A 1 97 ? -4.189 4.548 7.061 1.00 83.44 97 GLN A O 1
ATOM 790 N N . VAL A 1 98 ? -5.807 5.325 5.696 1.00 89.25 98 VAL A N 1
ATOM 791 C CA . VAL A 1 98 ? -4.968 6.327 5.021 1.00 89.25 98 VAL A CA 1
ATOM 792 C C . VAL A 1 98 ? -4.460 7.358 6.025 1.00 89.25 98 VAL A C 1
ATOM 794 O O . VAL A 1 98 ? -3.264 7.628 6.061 1.00 89.25 98 VAL A O 1
ATOM 797 N N . VAL A 1 99 ? -5.344 7.903 6.867 1.00 87.69 99 VAL A N 1
ATOM 798 C CA . VAL A 1 99 ? -4.974 8.886 7.898 1.00 87.69 99 VAL A CA 1
ATOM 799 C C . VAL A 1 99 ? -3.938 8.303 8.859 1.00 87.69 99 VAL A C 1
ATOM 801 O O . VAL A 1 99 ? -2.854 8.868 8.986 1.00 87.69 99 VAL A O 1
ATOM 804 N N . MET A 1 100 ? -4.217 7.137 9.451 1.00 84.06 100 MET A N 1
ATOM 805 C CA . MET A 1 100 ? -3.305 6.481 10.398 1.00 84.06 100 MET A CA 1
ATOM 806 C C . MET A 1 100 ? -1.935 6.167 9.776 1.00 84.06 100 MET A C 1
ATOM 808 O O . MET A 1 100 ? -0.894 6.387 10.402 1.00 84.06 100 MET A O 1
ATOM 812 N N . PHE A 1 101 ? -1.916 5.699 8.526 1.00 85.94 101 PHE A N 1
ATOM 813 C CA . PHE A 1 101 ? -0.680 5.420 7.803 1.00 85.94 101 PHE A CA 1
ATOM 814 C C . PHE A 1 101 ? 0.144 6.694 7.569 1.00 85.94 101 PHE A C 1
ATOM 816 O O . PHE A 1 101 ? 1.339 6.720 7.859 1.00 85.94 101 PHE A O 1
ATOM 823 N N . ILE A 1 102 ? -0.483 7.774 7.101 1.00 89.38 102 ILE A N 1
ATOM 824 C CA . ILE A 1 102 ? 0.205 9.040 6.815 1.00 89.38 102 ILE A CA 1
ATOM 825 C C . ILE A 1 102 ? 0.736 9.687 8.093 1.00 89.38 102 ILE A C 1
ATOM 827 O O . ILE A 1 102 ? 1.890 10.112 8.119 1.00 89.38 102 ILE A O 1
ATOM 831 N N . GLU A 1 103 ? -0.053 9.711 9.165 1.00 87.75 103 GLU A N 1
ATOM 832 C CA . GLU A 1 103 ? 0.384 10.227 10.467 1.00 87.75 103 GLU A CA 1
ATOM 833 C C . GLU A 1 103 ? 1.576 9.428 11.012 1.00 87.75 103 GLU A C 1
ATOM 835 O O . GLU A 1 103 ? 2.545 10.006 11.518 1.00 87.75 103 GLU A O 1
ATOM 840 N N . THR A 1 104 ? 1.561 8.105 10.830 1.00 84.00 104 THR A N 1
ATOM 841 C CA . THR A 1 104 ? 2.687 7.228 11.174 1.00 84.00 104 THR A CA 1
ATOM 842 C C . THR A 1 104 ? 3.940 7.595 10.374 1.00 84.00 104 THR A C 1
ATOM 844 O O . THR A 1 104 ? 5.003 7.797 10.964 1.00 84.00 104 THR A O 1
ATOM 847 N N . MET A 1 105 ? 3.824 7.771 9.056 1.00 85.56 105 MET A N 1
ATOM 848 C CA . MET A 1 105 ? 4.951 8.148 8.194 1.00 85.56 105 MET A CA 1
ATOM 849 C C . MET A 1 105 ? 5.524 9.529 8.534 1.00 85.56 105 MET A C 1
ATOM 851 O O . MET A 1 105 ? 6.741 9.704 8.612 1.00 85.56 105 MET A O 1
ATOM 855 N N . GLN A 1 106 ? 4.665 10.512 8.813 1.00 87.00 106 GLN A N 1
ATOM 856 C CA . GLN A 1 106 ? 5.102 11.836 9.261 1.00 87.00 106 GLN A CA 1
ATOM 857 C C . GLN A 1 106 ? 5.829 11.775 10.607 1.00 87.00 106 GLN A C 1
ATOM 859 O O . GLN A 1 106 ? 6.827 12.472 10.807 1.00 87.00 106 GLN A O 1
ATOM 864 N N . SER A 1 107 ? 5.346 10.940 11.528 1.00 83.38 107 SER A N 1
ATOM 865 C CA . SER A 1 107 ? 5.962 10.741 12.842 1.00 83.38 107 SER A CA 1
ATOM 866 C C . SER A 1 107 ? 7.350 10.112 12.714 1.00 83.38 107 SER A C 1
ATOM 868 O O . SER A 1 107 ? 8.295 10.591 13.343 1.00 83.38 107 SER A O 1
ATOM 870 N N . MET A 1 108 ? 7.505 9.113 11.838 1.00 77.88 108 MET A N 1
ATOM 871 C CA . MET A 1 108 ? 8.802 8.500 11.531 1.00 77.88 108 MET A CA 1
ATOM 872 C C . MET A 1 108 ? 9.800 9.523 10.995 1.00 77.88 108 MET A C 1
ATOM 874 O O . MET A 1 108 ? 10.898 9.653 11.534 1.00 77.88 108 MET A O 1
ATOM 878 N N . GLN A 1 109 ? 9.429 10.298 9.973 1.00 78.19 109 GLN A N 1
ATOM 879 C CA . GLN A 1 109 ? 10.346 11.271 9.378 1.00 78.19 109 GLN A CA 1
ATOM 880 C C . GLN A 1 109 ? 10.779 12.339 10.393 1.00 78.19 109 GLN A C 1
ATOM 882 O O . GLN A 1 109 ? 11.931 12.774 10.383 1.00 78.19 109 GLN A O 1
ATOM 887 N N . GLN A 1 110 ? 9.892 12.740 11.309 1.00 75.75 110 GLN A N 1
ATOM 888 C CA . GLN A 1 110 ? 10.230 13.661 12.397 1.00 75.75 110 GLN A CA 1
ATOM 889 C C . GLN A 1 110 ? 11.188 13.054 13.430 1.00 75.75 110 GLN A C 1
ATOM 891 O O . GLN A 1 110 ? 12.018 13.783 13.977 1.00 75.75 110 GLN A O 1
ATOM 896 N N . GLN A 1 111 ? 11.077 11.755 13.720 1.00 69.75 111 GLN A N 1
ATOM 897 C CA . GLN A 1 111 ? 12.003 11.044 14.607 1.00 69.75 111 GLN A CA 1
ATOM 898 C C . GLN A 1 111 ? 13.376 10.881 13.942 1.00 69.75 111 GLN A C 1
ATOM 900 O O . GLN A 1 111 ? 14.375 11.304 14.519 1.00 69.75 111 GLN A O 1
ATOM 905 N N . HIS A 1 112 ? 13.415 10.420 12.690 1.00 63.66 112 HIS A N 1
ATOM 906 C CA . HIS A 1 112 ? 14.650 10.289 11.911 1.00 63.66 112 HIS A CA 1
ATOM 907 C C . HIS A 1 112 ? 15.322 11.633 11.601 1.00 63.66 112 HIS A C 1
ATOM 909 O O . HIS A 1 112 ? 16.534 11.686 11.491 1.00 63.66 112 HIS A O 1
ATOM 915 N N . SER A 1 113 ? 14.582 12.746 11.518 1.00 57.72 113 SER A N 1
ATOM 916 C CA . SER A 1 113 ? 15.185 14.084 11.345 1.00 57.72 113 SER A CA 1
ATOM 917 C C . SER A 1 113 ? 15.859 14.625 12.616 1.00 57.72 113 SER A C 1
ATOM 919 O O . SER A 1 113 ? 16.565 15.635 12.553 1.00 57.72 113 SER A O 1
ATOM 921 N N . LYS A 1 114 ? 15.602 14.020 13.786 1.00 50.12 114 LYS A N 1
ATOM 922 C CA . LYS A 1 114 ? 16.235 14.390 15.068 1.00 50.12 114 LYS A CA 1
ATOM 923 C C . LYS A 1 114 ? 17.514 13.601 15.337 1.00 50.12 114 LYS A C 1
ATOM 925 O O . LYS A 1 114 ? 18.368 14.081 16.083 1.00 50.12 114 LYS A O 1
ATOM 930 N N . GLU A 1 115 ? 17.642 12.428 14.737 1.00 45.97 115 GLU A N 1
ATOM 931 C CA . GLU A 1 115 ? 18.871 11.648 14.684 1.00 45.97 115 GLU A CA 1
ATOM 932 C C . GLU A 1 115 ? 19.662 12.151 13.459 1.00 45.97 115 GLU A C 1
ATOM 934 O O . GLU A 1 115 ? 19.082 12.530 12.448 1.00 45.97 115 GLU A O 1
ATOM 939 N N . GLY A 1 116 ? 20.974 12.364 13.575 1.00 39.00 116 GLY A N 1
ATOM 940 C CA . GLY A 1 116 ? 21.766 12.988 12.501 1.00 39.00 116 GLY A CA 1
ATOM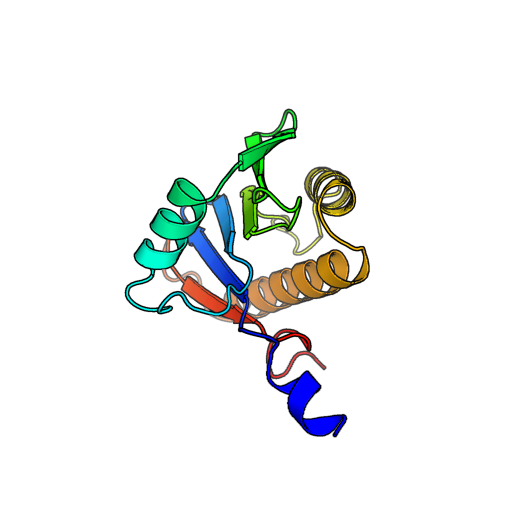 941 C C . GLY A 1 116 ? 21.755 12.176 11.194 1.00 39.00 116 GLY A C 1
ATOM 942 O O . GLY A 1 116 ? 21.238 11.064 11.174 1.00 39.00 116 GLY A O 1
ATOM 943 N N . PRO A 1 117 ? 22.342 12.696 10.096 1.00 35.53 117 PRO A N 1
ATOM 944 C CA . PRO A 1 117 ? 22.372 12.004 8.812 1.00 35.53 117 PRO A CA 1
ATOM 945 C C . PRO A 1 117 ? 23.352 10.830 8.894 1.00 35.53 117 PRO A C 1
ATOM 947 O O . PRO A 1 117 ? 24.513 10.951 8.503 1.00 35.53 117 PRO A O 1
ATOM 950 N N . GLU A 1 118 ? 22.904 9.712 9.445 1.00 39.28 118 GLU A N 1
ATOM 951 C CA . GLU A 1 118 ? 23.614 8.446 9.394 1.00 39.28 118 GLU A CA 1
ATOM 952 C C . GLU A 1 118 ? 22.786 7.471 8.552 1.00 39.28 118 GLU A C 1
ATOM 954 O O . GLU A 1 118 ? 21.669 7.107 8.890 1.00 39.28 118 GLU A O 1
ATOM 959 N N . ASP A 1 119 ? 23.397 7.122 7.424 1.00 40.28 119 ASP A N 1
ATOM 960 C CA . ASP A 1 119 ? 23.107 6.039 6.489 1.00 40.28 119 ASP A CA 1
ATOM 961 C C . ASP A 1 119 ? 21.959 6.153 5.467 1.00 40.28 119 ASP A C 1
ATOM 963 O O . ASP A 1 119 ? 20.760 6.167 5.743 1.00 40.28 119 ASP A O 1
ATOM 967 N N . GLU A 1 120 ? 22.393 6.153 4.204 1.00 42.12 120 GLU A N 1
ATOM 968 C CA . GLU A 1 120 ? 21.586 5.880 3.026 1.00 42.12 120 GLU A CA 1
ATOM 969 C C . GLU A 1 120 ? 21.136 4.409 3.070 1.00 42.12 120 GLU A C 1
ATOM 971 O O . GLU A 1 120 ? 21.935 3.500 2.855 1.00 42.12 120 GLU A O 1
ATOM 976 N N . GLY A 1 121 ? 19.844 4.169 3.306 1.00 41.62 121 GLY A N 1
ATOM 977 C CA . GLY A 1 121 ? 19.225 2.864 3.048 1.00 41.62 121 GLY A CA 1
ATOM 978 C C . GLY A 1 121 ? 19.155 1.900 4.232 1.00 41.62 121 GLY A C 1
ATOM 979 O O . GLY A 1 121 ? 19.324 0.695 4.038 1.00 41.62 121 GLY A O 1
ATOM 980 N N . GLU A 1 122 ? 18.850 2.377 5.443 1.00 43.88 122 GLU A N 1
ATOM 981 C CA . GLU A 1 122 ? 18.358 1.462 6.477 1.00 43.88 122 GLU A CA 1
ATOM 982 C C . GLU A 1 122 ? 17.031 0.834 6.024 1.00 43.88 122 GLU A C 1
ATOM 984 O O . GLU A 1 122 ? 15.992 1.492 5.947 1.00 43.88 122 GLU A O 1
ATOM 989 N N . ILE A 1 123 ? 17.072 -0.470 5.733 1.00 49.78 123 ILE A N 1
ATOM 990 C CA . ILE A 1 123 ? 15.874 -1.303 5.634 1.00 49.78 123 ILE A CA 1
ATOM 991 C C . ILE A 1 123 ? 15.290 -1.375 7.043 1.00 49.78 123 ILE A C 1
ATOM 993 O O . ILE A 1 123 ? 15.712 -2.198 7.860 1.00 49.78 123 ILE A O 1
ATOM 997 N N . PHE A 1 124 ? 14.327 -0.510 7.338 1.00 58.62 124 PHE A N 1
ATOM 998 C CA . PHE A 1 124 ? 13.564 -0.594 8.571 1.00 58.62 124 PHE A CA 1
ATOM 999 C C . PHE A 1 124 ? 12.258 -1.351 8.321 1.00 58.62 124 PHE A C 1
ATOM 1001 O O . PHE A 1 124 ? 11.622 -1.225 7.276 1.00 58.62 124 PHE A O 1
ATOM 1008 N N . SER A 1 125 ? 11.898 -2.189 9.291 1.00 56.44 125 SER A N 1
ATOM 1009 C CA . SER A 1 125 ? 10.648 -2.941 9.339 1.00 56.44 125 SER A CA 1
ATOM 1010 C C . SER A 1 125 ? 9.901 -2.480 10.579 1.00 56.44 125 SER A C 1
ATOM 1012 O O . SER A 1 125 ? 10.318 -2.816 11.690 1.00 56.44 125 SER A O 1
ATOM 1014 N N . LEU A 1 126 ? 8.814 -1.727 10.413 1.00 65.06 126 LEU A N 1
ATOM 1015 C CA . LEU A 1 126 ? 7.971 -1.323 11.539 1.00 65.06 126 LEU A CA 1
ATOM 1016 C C . LEU A 1 126 ? 6.667 -2.108 11.546 1.00 65.06 126 LEU A C 1
ATOM 1018 O O . LEU A 1 126 ? 5.967 -2.140 10.543 1.00 65.06 126 LEU A O 1
ATOM 1022 N N . GLN A 1 127 ? 6.317 -2.639 12.715 1.00 61.66 127 GLN A N 1
ATOM 1023 C CA . GLN A 1 127 ? 4.998 -3.182 12.995 1.00 61.66 127 GLN A CA 1
ATOM 1024 C C . GLN A 1 127 ? 4.053 -2.104 13.549 1.00 61.66 127 GLN A C 1
ATOM 1026 O O . GLN A 1 127 ? 4.339 -1.505 14.586 1.00 61.66 127 GLN A O 1
ATOM 1031 N N . ILE A 1 128 ? 2.934 -1.875 12.863 1.00 61.59 128 ILE A N 1
ATOM 1032 C CA . ILE A 1 128 ? 1.911 -0.886 13.212 1.00 61.59 128 ILE A CA 1
ATOM 1033 C C . ILE A 1 128 ? 0.644 -1.621 13.627 1.00 61.59 128 ILE A C 1
ATOM 1035 O O . ILE A 1 128 ? 0.118 -2.455 12.885 1.00 61.59 128 ILE A O 1
ATOM 1039 N N . GLY A 1 129 ? 0.167 -1.312 14.828 1.00 58.38 129 GLY A N 1
ATOM 1040 C CA . GLY A 1 129 ? -1.112 -1.804 15.311 1.00 58.38 129 GLY A CA 1
ATOM 1041 C C . GLY A 1 129 ? -2.294 -1.026 14.719 1.00 58.38 129 GLY A C 1
ATOM 1042 O O . GLY A 1 129 ? -2.115 -0.002 14.067 1.00 5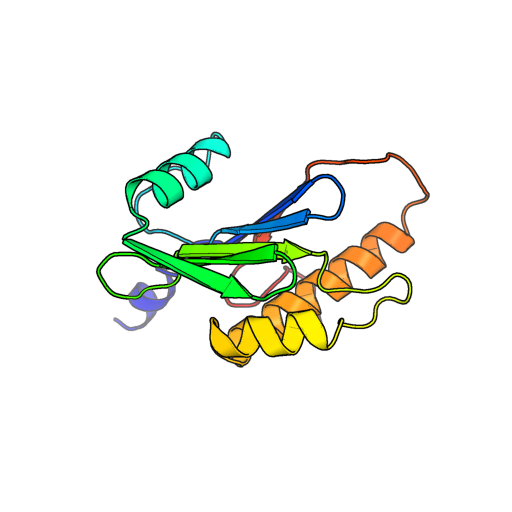8.38 129 GLY A O 1
ATOM 1043 N N . PRO A 1 130 ? -3.527 -1.454 15.001 1.00 55.66 130 PRO A N 1
ATOM 1044 C CA . PRO A 1 130 ? -4.744 -0.727 14.615 1.00 55.66 130 PRO A CA 1
ATOM 1045 C C . PRO A 1 130 ? -4.786 0.724 15.131 1.00 55.66 130 PRO A C 1
ATOM 1047 O O . PRO A 1 130 ? -5.377 1.585 14.490 1.00 55.66 130 PRO A O 1
ATOM 1050 N N . GLU A 1 131 ? -4.124 0.989 16.260 1.00 57.12 131 GLU A N 1
ATOM 1051 C CA . GLU A 1 131 ? -4.025 2.302 16.914 1.00 57.12 131 GLU A CA 1
ATOM 1052 C C . GLU A 1 131 ? -2.831 3.148 16.410 1.00 57.12 131 GLU A C 1
ATOM 1054 O O . GLU A 1 131 ? -2.565 4.218 16.948 1.00 57.12 131 GLU A O 1
ATOM 1059 N N . GLY A 1 132 ? -2.073 2.679 15.410 1.00 55.53 132 GLY A N 1
ATOM 1060 C CA . GLY A 1 132 ? -0.871 3.364 14.919 1.00 55.53 132 GLY A CA 1
ATOM 1061 C C . GLY A 1 132 ? 0.413 3.034 15.700 1.00 55.53 132 GLY A C 1
ATOM 1062 O O . GLY A 1 132 ? 0.538 1.985 16.341 1.00 55.53 132 GLY A O 1
ATOM 1063 N N . LEU A 1 133 ? 1.414 3.915 15.593 1.00 52.78 133 LEU A N 1
ATOM 1064 C CA . LEU A 1 133 ? 2.699 3.817 16.298 1.00 52.78 133 LEU A CA 1
ATOM 1065 C C . LEU A 1 133 ? 2.521 3.961 17.826 1.00 52.78 133 LEU A C 1
ATOM 1067 O O . LEU A 1 133 ? 1.878 4.914 18.272 1.00 52.78 133 LEU A O 1
ATOM 1071 N N . PRO A 1 134 ? 3.148 3.113 18.667 1.00 45.69 134 PRO A N 1
ATOM 1072 C CA . PRO A 1 134 ? 3.134 3.322 20.112 1.00 45.69 134 PRO A CA 1
ATOM 1073 C C . PRO A 1 134 ? 3.836 4.643 20.474 1.00 45.69 134 PRO A C 1
ATOM 1075 O O . PRO A 1 134 ? 5.051 4.767 20.324 1.00 45.69 134 PRO A O 1
ATOM 1078 N N . GLY A 1 135 ? 3.070 5.619 20.974 1.00 40.16 135 GLY A N 1
ATOM 1079 C CA . GLY A 1 135 ? 3.575 6.924 21.425 1.00 40.16 135 GLY A CA 1
ATOM 1080 C C . GLY A 1 135 ? 3.322 8.108 20.482 1.00 40.16 135 GLY A C 1
ATOM 1081 O O . GLY A 1 135 ? 3.893 9.172 20.715 1.00 40.16 135 GLY A O 1
ATOM 1082 N N . ALA A 1 136 ? 2.495 7.946 19.445 1.00 40.31 136 ALA A N 1
ATOM 1083 C CA . ALA A 1 136 ? 1.911 9.074 18.721 1.00 40.31 136 ALA A CA 1
ATOM 1084 C C . ALA A 1 136 ? 0.723 9.637 19.534 1.00 40.31 136 ALA A C 1
ATOM 1086 O O . ALA A 1 136 ? -0.394 9.140 19.427 1.00 40.31 136 ALA A O 1
ATOM 1087 N N . GLU A 1 137 ? 0.989 10.614 20.408 1.00 34.22 137 GLU A N 1
ATOM 1088 C CA . GLU A 1 137 ? -0.029 11.472 21.050 1.00 34.22 137 GLU A CA 1
ATOM 1089 C C . GLU A 1 137 ? -0.024 12.877 20.437 1.00 34.22 137 GLU A C 1
ATOM 1091 O O . GLU A 1 137 ? 1.086 13.405 20.176 1.00 34.22 137 GLU A O 1
#

Foldseek 3Di:
DVVVVLPPQFWWKWWDFPQKIKIFGDDPPFDCPPVCSLVVVLVVFFPDWDDDPQGKIWGAGPVRDTGIIMDGLQADPVLHGDVVVLVVCVVNDPPLVSVLVSLLSSVVVVVVVVPDPDDDTDGDMDTATPNHDPPPD

Nearest PDB structures (foldseek):
  2fn1-assembly1_B  TM=2.212E-01  e=6.290E-01  Yersinia enterocolitica
  6e2p-assembly1_A  TM=2.930E-01  e=2.354E+00  Homo sapiens
  1qdl-assembly1_A-2  TM=2.989E-01  e=4.553E+00  Saccharolobus solfataricus
  4zu9-assembly1_A  TM=1.912E-01  e=4.834E+00  Aquifex aeolicus VF5

Secondary structure (DSSP, 8-state):
-HHHHTT--PPEEEEEETTEEEEEPP-TTS---STHHHHHHHHHH--EEEE-TTS-EEEE-TTS-EEEEEEE-SB-TTSPBPHHHHHHHHHHS-HHHHHHHHHHHHHHHHHHTTS-S--TT---EEEEBTTBSTT--

Sequence (137 aa):
MEQMEQMEQGMAEIFYDAGCLFLALPNNGVPVSPYWNRFMDIGHRCADLRTDENGNYAFFDEDDLLMGVQMEDPIDKHGSPKESVLHWLRQVMEEHQVVMFIETMQSMQQQHSKEGPEDEGEIFSLQIGPEGLPGAE

Organism: NCBI:txid408172